Protein AF-A0A962XCM0-F1 (afdb_monomer)

Secondary structure (DSSP, 8-state):
-HHHHHHHHHTSSS---HHHHHHHHHHHHHTT-HHHHHHHHHHS-TT----------S-----

Structure (mmCIF, N/CA/C/O backbone):
data_AF-A0A962XCM0-F1
#
_entry.id   AF-A0A962XCM0-F1
#
loop_
_atom_site.group_PDB
_atom_site.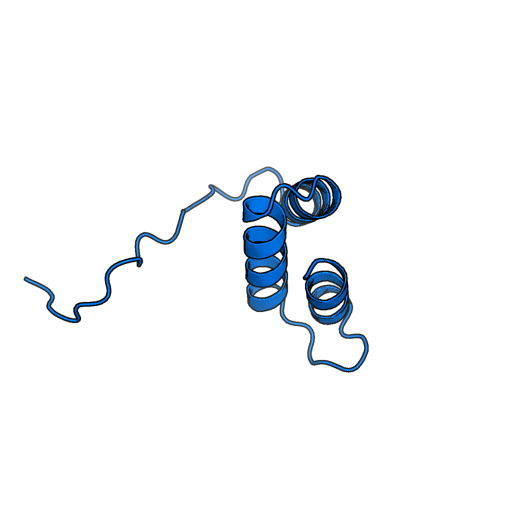id
_atom_site.type_symbol
_atom_site.label_atom_id
_atom_site.label_alt_id
_atom_site.label_comp_id
_atom_site.label_asym_id
_atom_site.label_entity_id
_atom_site.label_seq_id
_atom_site.pdbx_PDB_ins_code
_atom_site.Cartn_x
_atom_site.Cartn_y
_atom_site.Cartn_z
_atom_site.occupancy
_atom_site.B_iso_or_equiv
_atom_site.auth_seq_id
_atom_site.auth_comp_id
_atom_site.auth_asym_id
_atom_site.auth_atom_id
_atom_site.pdbx_PDB_model_num
ATOM 1 N N . LEU A 1 1 ? -1.665 -5.290 4.347 1.00 71.00 1 LEU A N 1
ATOM 2 C CA . LEU A 1 1 ? -1.473 -5.363 2.875 1.00 71.00 1 LEU A CA 1
ATOM 3 C C . LEU A 1 1 ? -0.454 -4.340 2.358 1.00 71.00 1 LEU A C 1
ATOM 5 O O . LEU A 1 1 ? 0.038 -4.511 1.254 1.00 71.00 1 LEU A O 1
ATOM 9 N N . TYR A 1 2 ? -0.058 -3.349 3.169 1.00 78.62 2 TYR A N 1
ATOM 10 C CA . TYR A 1 2 ? 1.024 -2.400 2.870 1.00 78.62 2 TYR A CA 1
ATOM 11 C C . TYR A 1 2 ? 2.329 -3.048 2.367 1.00 78.62 2 TYR A C 1
ATOM 13 O O . TYR A 1 2 ? 2.820 -2.681 1.306 1.00 78.62 2 TYR A O 1
ATOM 21 N N . VAL A 1 3 ? 2.857 -4.050 3.081 1.00 80.69 3 VAL A N 1
ATOM 22 C CA . VAL A 1 3 ? 4.112 -4.731 2.699 1.00 80.69 3 VAL A CA 1
ATOM 23 C C . VAL A 1 3 ? 3.998 -5.384 1.322 1.00 80.69 3 VAL A C 1
ATOM 25 O O . VAL A 1 3 ? 4.922 -5.292 0.522 1.00 80.69 3 VAL A O 1
ATOM 28 N N . LEU A 1 4 ? 2.835 -5.965 1.016 1.00 80.62 4 LEU A N 1
ATOM 29 C CA . LEU A 1 4 ? 2.573 -6.592 -0.275 1.00 80.62 4 LEU A CA 1
ATOM 30 C C . LEU A 1 4 ? 2.528 -5.548 -1.396 1.00 80.62 4 LEU A C 1
ATOM 32 O O . LEU A 1 4 ? 3.164 -5.729 -2.428 1.00 80.62 4 LEU A O 1
ATOM 36 N N . GLY A 1 5 ? 1.857 -4.415 -1.163 1.00 84.38 5 GLY A N 1
ATOM 37 C CA . GLY A 1 5 ? 1.875 -3.289 -2.097 1.00 84.38 5 GLY A CA 1
ATOM 38 C C . GLY A 1 5 ? 3.293 -2.780 -2.367 1.00 84.38 5 GLY A C 1
ATOM 39 O O . GLY A 1 5 ? 3.640 -2.502 -3.512 1.00 84.38 5 GLY A O 1
ATOM 40 N N . LYS A 1 6 ? 4.151 -2.755 -1.340 1.00 83.25 6 LYS A N 1
ATOM 41 C CA . LYS A 1 6 ? 5.561 -2.366 -1.477 1.00 83.25 6 LYS A CA 1
ATOM 42 C C . LYS A 1 6 ? 6.372 -3.389 -2.270 1.00 83.25 6 LYS A C 1
ATOM 44 O O . LYS A 1 6 ? 7.182 -2.997 -3.101 1.00 83.25 6 LYS A O 1
ATOM 49 N N . MET A 1 7 ? 6.120 -4.682 -2.067 1.00 84.44 7 MET A N 1
ATOM 50 C CA . MET A 1 7 ? 6.760 -5.752 -2.839 1.00 84.44 7 MET A CA 1
ATOM 51 C C . MET A 1 7 ? 6.397 -5.672 -4.323 1.00 84.44 7 MET A C 1
ATOM 53 O O . MET A 1 7 ? 7.295 -5.703 -5.156 1.00 84.44 7 MET A O 1
ATOM 57 N N . TYR A 1 8 ? 5.120 -5.464 -4.661 1.00 84.50 8 TYR A N 1
ATOM 58 C CA . TYR A 1 8 ? 4.686 -5.257 -6.050 1.00 84.50 8 TYR A CA 1
ATOM 59 C C . TYR A 1 8 ? 5.214 -3.949 -6.655 1.00 84.50 8 TYR A C 1
ATOM 61 O O . TYR A 1 8 ? 5.529 -3.902 -7.842 1.00 84.50 8 TYR A O 1
ATOM 69 N N . GLN A 1 9 ? 5.364 -2.895 -5.850 1.00 81.50 9 GLN A N 1
ATOM 70 C CA . GLN A 1 9 ? 5.957 -1.627 -6.279 1.00 81.50 9 GLN A CA 1
ATOM 71 C C . GLN A 1 9 ? 7.460 -1.752 -6.576 1.00 81.50 9 GLN A C 1
ATOM 73 O O . GLN A 1 9 ? 7.940 -1.171 -7.552 1.00 81.50 9 GLN A O 1
ATOM 78 N N . ASN A 1 10 ? 8.192 -2.501 -5.749 1.00 81.88 10 ASN A N 1
ATOM 79 C CA . ASN A 1 10 ? 9.639 -2.684 -5.866 1.00 81.88 10 ASN A CA 1
ATOM 80 C C . ASN A 1 10 ? 10.032 -3.850 -6.785 1.00 81.88 10 ASN A C 1
ATOM 82 O O . ASN A 1 10 ? 11.150 -3.875 -7.289 1.00 81.88 10 ASN A O 1
ATOM 86 N N . GLY A 1 11 ? 9.125 -4.797 -7.025 1.00 83.19 11 GLY A N 1
ATOM 87 C CA . GLY A 1 11 ? 9.430 -6.054 -7.706 1.00 83.19 11 GLY A CA 1
ATOM 88 C C . GLY A 1 11 ? 10.254 -7.023 -6.845 1.00 83.19 11 GLY A C 1
ATOM 89 O O . GLY A 1 11 ? 11.020 -7.826 -7.371 1.00 83.19 11 GLY A O 1
ATOM 90 N N . GLU A 1 12 ? 10.149 -6.932 -5.516 1.00 75.44 12 GLU A N 1
ATOM 91 C CA . GLU A 1 12 ? 10.898 -7.794 -4.592 1.00 75.44 12 GLU A CA 1
ATOM 92 C C . GLU A 1 12 ? 10.202 -9.154 -4.471 1.00 75.44 12 GLU A C 1
ATOM 94 O O . GLU A 1 12 ? 9.225 -9.309 -3.741 1.00 75.44 12 GLU A O 1
ATOM 99 N N . GLY A 1 13 ? 10.690 -10.137 -5.235 1.00 75.31 13 GLY A N 1
ATOM 100 C CA . GLY A 1 13 ? 10.157 -11.505 -5.250 1.00 75.31 13 GLY A CA 1
ATOM 101 C C . GLY A 1 13 ? 8.873 -11.691 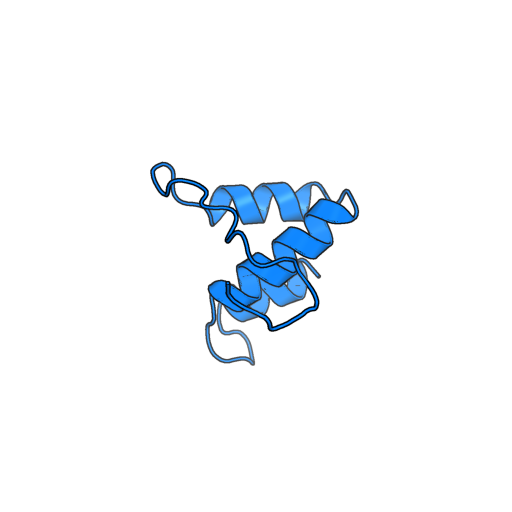-6.071 1.00 75.31 13 GLY A C 1
ATOM 102 O O . GLY A 1 13 ? 8.396 -12.815 -6.200 1.00 75.31 13 GLY A O 1
ATOM 103 N N . VAL A 1 14 ? 8.335 -10.618 -6.656 1.00 78.12 14 VAL A N 1
ATOM 104 C CA . VAL A 1 14 ? 7.173 -10.622 -7.560 1.00 78.12 14 VAL A CA 1
ATOM 105 C C . VAL A 1 14 ? 7.429 -9.711 -8.759 1.00 78.12 14 VAL A C 1
ATOM 107 O O . VAL A 1 14 ? 8.244 -8.794 -8.687 1.00 78.12 14 VAL A O 1
ATOM 110 N N . ALA A 1 15 ? 6.727 -9.940 -9.871 1.00 83.44 15 ALA A N 1
ATOM 111 C CA . ALA A 1 15 ? 6.780 -9.024 -11.007 1.00 83.44 15 ALA A CA 1
ATOM 112 C C . ALA A 1 15 ? 6.268 -7.636 -10.591 1.00 83.44 15 ALA A C 1
ATOM 114 O O . ALA A 1 15 ? 5.279 -7.517 -9.865 1.00 83.44 15 ALA A O 1
ATOM 115 N N . ARG A 1 16 ? 6.958 -6.585 -11.044 1.00 83.31 16 ARG A N 1
ATOM 116 C CA . ARG A 1 16 ? 6.636 -5.208 -10.670 1.00 83.31 16 ARG A CA 1
ATOM 117 C C . ARG A 1 16 ? 5.283 -4.812 -11.264 1.00 83.31 16 ARG A C 1
ATOM 119 O O . ARG A 1 16 ? 5.171 -4.652 -12.477 1.00 83.31 16 ARG A O 1
ATOM 126 N N . ASP A 1 17 ? 4.279 -4.637 -10.413 1.00 84.44 17 ASP A N 1
ATOM 127 C CA . ASP A 1 17 ? 2.904 -4.332 -10.811 1.00 84.44 17 ASP A CA 1
ATOM 128 C C . ASP A 1 17 ? 2.327 -3.215 -9.938 1.00 84.44 17 ASP A C 1
ATOM 130 O O . ASP A 1 17 ? 1.918 -3.394 -8.788 1.00 84.44 17 ASP A O 1
ATOM 134 N N . TYR A 1 18 ? 2.281 -2.025 -10.521 1.00 81.38 18 TYR A N 1
ATOM 135 C CA . TYR A 1 18 ? 1.747 -0.845 -9.862 1.00 81.38 18 TYR A CA 1
ATOM 136 C C . TYR A 1 18 ? 0.221 -0.916 -9.669 1.00 81.38 18 TYR A C 1
ATOM 138 O O . TYR A 1 18 ? -0.291 -0.409 -8.673 1.00 81.38 18 TYR A O 1
ATOM 146 N N . ALA A 1 19 ? -0.522 -1.574 -10.559 1.00 83.38 19 ALA A N 1
ATOM 147 C CA . ALA A 1 19 ? -1.972 -1.691 -10.418 1.00 83.38 19 ALA A CA 1
ATOM 148 C C . ALA A 1 19 ? -2.336 -2.596 -9.232 1.00 83.38 19 ALA A C 1
ATOM 150 O O . ALA A 1 19 ? -3.208 -2.258 -8.424 1.00 83.38 19 ALA A O 1
ATOM 151 N N . GLN A 1 20 ? -1.617 -3.710 -9.067 1.00 83.50 20 GLN A N 1
ATOM 152 C CA . GLN A 1 20 ? -1.767 -4.543 -7.875 1.00 83.50 20 GLN A CA 1
ATOM 153 C C . GLN A 1 20 ? -1.311 -3.825 -6.605 1.00 83.50 20 GLN A C 1
ATOM 155 O O . GLN A 1 20 ? -2.023 -3.874 -5.599 1.00 83.50 20 GLN A O 1
ATOM 160 N N . ALA A 1 21 ? -0.174 -3.122 -6.646 1.00 86.88 21 ALA A N 1
ATOM 161 C CA . ALA A 1 21 ? 0.308 -2.351 -5.505 1.00 86.88 21 ALA A CA 1
ATOM 162 C C . ALA A 1 21 ? -0.741 -1.342 -5.011 1.00 86.88 21 ALA A C 1
ATOM 164 O O . ALA A 1 21 ? -1.042 -1.304 -3.815 1.00 86.88 21 ALA A O 1
ATOM 165 N N . GLU A 1 22 ? -1.363 -0.591 -5.927 1.00 86.56 22 GLU A N 1
ATOM 166 C CA . GLU A 1 22 ? -2.434 0.350 -5.594 1.00 86.56 22 GLU A CA 1
ATOM 167 C C . GLU A 1 22 ? -3.631 -0.357 -4.945 1.00 86.56 22 GLU A C 1
ATOM 169 O O . GLU A 1 22 ? -4.149 0.120 -3.938 1.00 86.56 22 GLU A O 1
ATOM 174 N N . ASN A 1 23 ? -4.051 -1.518 -5.455 1.00 85.44 23 ASN A N 1
ATOM 175 C CA . ASN A 1 23 ? -5.177 -2.268 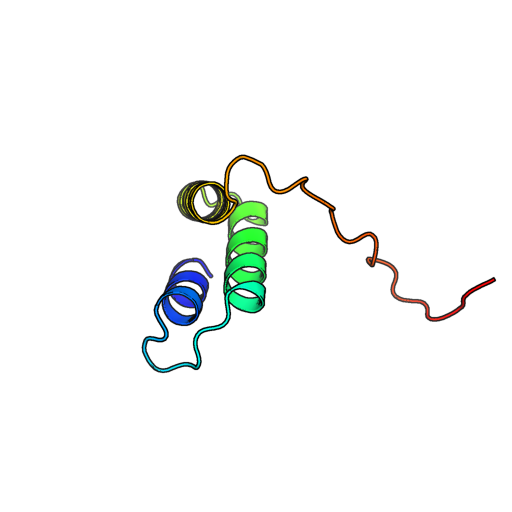-4.893 1.00 85.44 23 ASN A CA 1
ATOM 176 C C . ASN A 1 23 ? -4.895 -2.724 -3.448 1.00 85.44 23 ASN A C 1
ATOM 178 O O . ASN A 1 23 ? -5.732 -2.561 -2.555 1.00 85.44 23 ASN A O 1
ATOM 182 N N . PHE A 1 24 ? -3.686 -3.222 -3.176 1.00 86.81 24 PHE A N 1
ATOM 183 C CA . PHE A 1 24 ? -3.276 -3.591 -1.819 1.00 86.81 24 PHE A CA 1
ATOM 184 C C . PHE A 1 24 ? -3.194 -2.385 -0.881 1.00 86.81 24 PHE A C 1
ATOM 186 O O . PHE A 1 24 ? -3.630 -2.481 0.273 1.00 86.81 24 PHE A O 1
ATOM 193 N N . TYR A 1 25 ? -2.704 -1.243 -1.368 1.00 86.81 25 TYR A N 1
ATOM 194 C CA . TYR A 1 25 ? -2.692 -0.002 -0.599 1.00 86.81 25 TYR A CA 1
ATOM 195 C C . TYR A 1 25 ? -4.099 0.543 -0.351 1.00 86.81 25 TYR A C 1
ATOM 197 O O . TYR A 1 25 ? -4.386 0.909 0.785 1.00 86.81 25 TYR A O 1
ATOM 205 N N . ARG A 1 26 ? -5.012 0.513 -1.332 1.00 84.62 26 ARG A N 1
ATOM 206 C CA . ARG A 1 26 ? -6.422 0.903 -1.149 1.00 84.62 26 ARG A CA 1
ATOM 207 C C . ARG A 1 26 ? -7.111 0.048 -0.099 1.00 84.62 26 ARG A C 1
ATOM 209 O O . ARG A 1 26 ? -7.784 0.589 0.769 1.00 84.62 26 ARG A O 1
ATOM 216 N N . ARG A 1 27 ? -6.919 -1.273 -0.134 1.00 85.06 27 ARG A N 1
ATOM 217 C CA . ARG A 1 27 ? -7.494 -2.180 0.872 1.00 85.06 27 ARG A CA 1
ATOM 218 C C . ARG A 1 27 ? -6.942 -1.902 2.268 1.00 85.06 27 ARG A C 1
ATOM 220 O O . ARG A 1 27 ? -7.708 -1.862 3.222 1.00 85.06 27 ARG A O 1
ATOM 227 N N . SER A 1 28 ? -5.635 -1.667 2.406 1.00 85.69 28 SER A N 1
ATOM 228 C CA . SER A 1 28 ? -5.068 -1.280 3.705 1.00 85.69 28 SER A CA 1
ATOM 229 C C . SER A 1 28 ? -5.514 0.123 4.147 1.00 85.69 28 SER A C 1
ATOM 231 O O . SER A 1 28 ? -5.779 0.319 5.325 1.00 85.69 28 SER A O 1
ATOM 233 N N . ALA A 1 29 ? -5.674 1.077 3.232 1.00 85.19 29 ALA A N 1
ATOM 234 C CA . ALA A 1 29 ? -6.221 2.396 3.538 1.00 85.19 29 ALA A CA 1
ATOM 235 C C . ALA A 1 29 ? -7.690 2.321 3.994 1.00 85.19 29 ALA A C 1
ATOM 237 O O . ALA A 1 29 ? -8.071 3.024 4.925 1.00 85.19 29 ALA A O 1
ATOM 238 N N . ALA A 1 30 ? -8.491 1.435 3.392 1.00 84.44 30 ALA A N 1
ATOM 239 C CA . ALA A 1 30 ? -9.882 1.187 3.778 1.00 84.44 30 ALA A CA 1
ATOM 240 C C . ALA A 1 30 ? -10.017 0.577 5.184 1.00 84.44 30 ALA A C 1
ATOM 242 O O . ALA A 1 30 ? -11.023 0.786 5.851 1.00 84.44 30 ALA A O 1
ATOM 243 N N . LEU A 1 31 ? -8.989 -0.134 5.653 1.00 83.88 31 LEU A N 1
ATOM 244 C CA . LEU A 1 31 ? -8.900 -0.659 7.020 1.00 83.88 31 LEU A CA 1
ATOM 245 C C . LEU A 1 31 ? -8.383 0.378 8.036 1.00 83.88 31 LEU A C 1
ATOM 247 O O . LEU A 1 31 ? -8.185 0.041 9.198 1.00 83.88 31 LEU A O 1
ATOM 251 N N . GLY A 1 32 ? -8.142 1.623 7.612 1.00 86.31 32 GLY A N 1
ATOM 252 C CA . GLY A 1 32 ? -7.682 2.698 8.490 1.00 86.31 32 GLY A CA 1
ATOM 253 C C . GLY A 1 32 ? -6.172 2.727 8.727 1.00 86.31 32 GLY A C 1
ATOM 254 O O . GLY A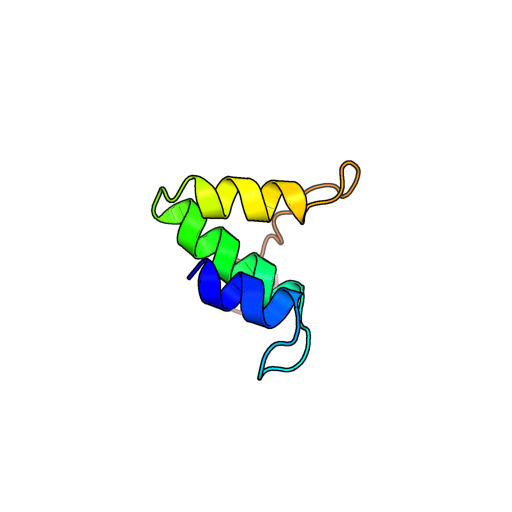 1 32 ? -5.732 3.394 9.657 1.00 86.31 32 GLY A O 1
ATOM 255 N N . TYR A 1 33 ? -5.359 2.042 7.909 1.00 84.75 33 TYR A N 1
ATOM 256 C CA . TYR A 1 33 ? -3.900 2.119 8.035 1.00 84.75 33 TYR A CA 1
ATOM 257 C C . TYR A 1 33 ? -3.360 3.425 7.420 1.00 84.75 33 TYR A C 1
ATOM 259 O O . TYR A 1 33 ? -3.369 3.568 6.188 1.00 84.75 33 TYR A O 1
ATOM 267 N N . PRO A 1 34 ? -2.817 4.354 8.229 1.00 84.25 34 PRO A N 1
ATOM 268 C CA . PRO A 1 34 ? -2.326 5.646 7.740 1.00 84.25 34 PRO A CA 1
ATOM 269 C C . PRO A 1 34 ? -1.078 5.508 6.854 1.00 84.25 34 PRO A C 1
ATOM 271 O O . PRO A 1 34 ? -0.871 6.285 5.919 1.00 84.25 34 PRO A O 1
ATOM 274 N N . GLU A 1 35 ? -0.264 4.477 7.085 1.00 83.50 35 GLU A N 1
ATOM 275 C CA . GLU A 1 35 ? 0.913 4.165 6.265 1.00 83.50 35 GLU A CA 1
ATOM 276 C C . GLU A 1 35 ? 0.522 3.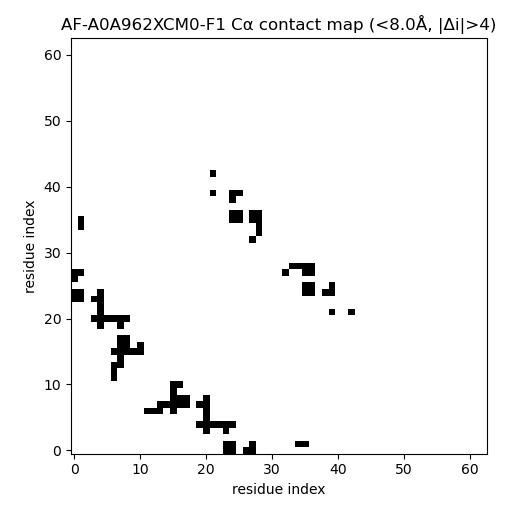792 4.829 1.00 83.50 35 GLU A C 1
ATOM 278 O O . GLU A 1 35 ? 1.192 4.180 3.872 1.00 83.50 35 GLU A O 1
ATOM 283 N N . ALA A 1 36 ? -0.59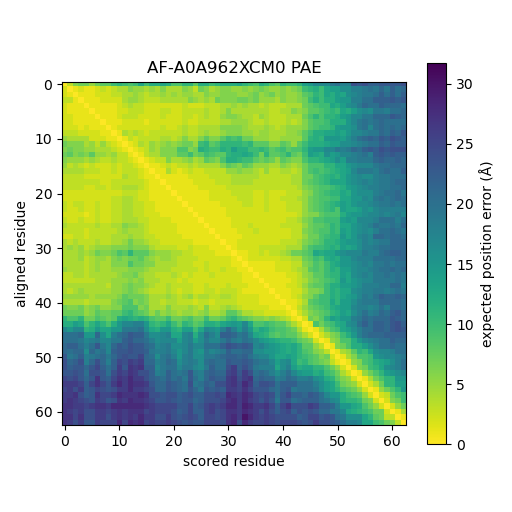9 3.086 4.660 1.00 83.81 36 ALA A N 1
ATOM 284 C CA . ALA A 1 36 ? -1.102 2.710 3.346 1.00 83.81 36 ALA A CA 1
ATOM 285 C C . ALA A 1 36 ? -1.743 3.888 2.612 1.00 83.81 36 ALA A C 1
ATOM 287 O O . ALA A 1 36 ? -1.536 4.019 1.409 1.00 83.81 36 ALA A O 1
ATOM 288 N N . GLN A 1 37 ? -2.448 4.777 3.321 1.00 81.31 37 GLN A N 1
ATOM 289 C CA . GLN A 1 37 ? -2.915 6.046 2.749 1.00 81.31 37 GLN A CA 1
ATOM 290 C C . GLN A 1 37 ? -1.741 6.906 2.273 1.00 81.31 37 GLN A C 1
ATOM 292 O O . GLN A 1 37 ? -1.773 7.440 1.168 1.00 81.31 37 GLN A O 1
ATOM 297 N N . SER A 1 38 ? -0.673 6.979 3.070 1.00 85.50 38 SER A N 1
ATOM 298 C CA . SER A 1 38 ? 0.533 7.735 2.727 1.00 85.50 38 SER A CA 1
ATOM 299 C C . SER A 1 38 ? 1.281 7.132 1.535 1.00 85.50 38 SER A C 1
ATOM 301 O O . SER A 1 38 ? 1.761 7.864 0.673 1.00 85.50 38 SER A O 1
ATOM 303 N N . ALA A 1 39 ? 1.373 5.802 1.449 1.00 82.38 39 ALA A N 1
ATOM 304 C CA . ALA A 1 39 ? 1.971 5.131 0.295 1.00 82.38 39 ALA A CA 1
ATOM 305 C C . ALA A 1 39 ? 1.119 5.257 -0.969 1.00 82.38 39 ALA A C 1
ATOM 307 O O . ALA A 1 39 ? 1.672 5.501 -2.039 1.00 82.38 39 ALA A O 1
ATOM 308 N N . LEU A 1 40 ? -0.208 5.172 -0.846 1.00 80.62 40 LEU A N 1
ATOM 309 C CA . LEU A 1 40 ? -1.129 5.435 -1.947 1.00 80.62 40 LEU A CA 1
ATOM 310 C C . LEU A 1 40 ? -0.985 6.878 -2.448 1.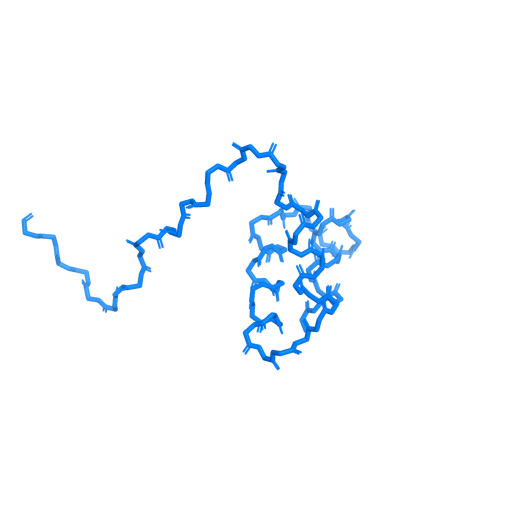00 80.62 40 LEU A C 1
ATOM 312 O O . LEU A 1 40 ? -0.894 7.098 -3.650 1.00 80.62 40 LEU A O 1
ATOM 316 N N . ALA A 1 41 ? -0.883 7.850 -1.540 1.00 83.25 41 ALA A N 1
ATOM 317 C CA . ALA A 1 41 ? -0.658 9.250 -1.884 1.00 83.25 41 ALA A CA 1
ATOM 318 C C . ALA A 1 41 ? 0.716 9.484 -2.537 1.00 83.25 41 ALA A C 1
ATOM 320 O O . ALA A 1 41 ? 0.808 10.223 -3.509 1.00 83.25 41 ALA A O 1
ATOM 321 N N . LYS A 1 42 ? 1.781 8.824 -2.059 1.00 79.56 42 LYS A N 1
ATOM 322 C CA . LYS A 1 42 ? 3.118 8.882 -2.685 1.00 79.56 42 LYS A CA 1
ATOM 323 C C . LYS A 1 42 ? 3.152 8.249 -4.074 1.00 79.56 42 LYS A C 1
ATOM 325 O O . LYS A 1 42 ? 3.925 8.678 -4.923 1.00 79.56 42 LYS A O 1
ATOM 330 N N . MET A 1 43 ? 2.361 7.202 -4.283 1.00 75.19 43 MET A N 1
ATOM 331 C CA . MET A 1 43 ? 2.263 6.499 -5.557 1.00 75.19 43 MET A CA 1
ATOM 332 C C . MET A 1 43 ? 1.368 7.236 -6.560 1.00 75.19 43 MET A C 1
ATOM 334 O O . MET A 1 43 ? 1.635 7.222 -7.763 1.00 75.19 43 MET A O 1
ATOM 338 N N . SER A 1 44 ? 0.314 7.886 -6.070 1.00 70.38 44 SER A N 1
ATOM 339 C CA . SER A 1 44 ? -0.598 8.686 -6.874 1.00 70.38 44 SER A CA 1
ATOM 340 C C . SER A 1 44 ? 0.062 10.022 -7.209 1.00 70.38 44 SER A C 1
ATOM 342 O O . SER A 1 44 ? 0.018 10.979 -6.445 1.00 70.38 44 SER A O 1
ATOM 344 N N . VAL A 1 45 ? 0.711 10.070 -8.369 1.00 59.88 45 VAL A N 1
ATOM 345 C CA . VAL A 1 45 ? 1.383 11.258 -8.911 1.00 59.88 45 VAL A CA 1
ATOM 346 C C . VAL A 1 45 ? 0.446 12.483 -8.867 1.00 59.88 45 VAL A C 1
ATOM 348 O O . VAL A 1 45 ? -0.698 12.364 -9.327 1.00 59.88 45 VAL A O 1
ATOM 351 N N . PRO A 1 46 ? 0.885 13.659 -8.368 1.00 49.72 46 PRO A N 1
ATOM 352 C CA . PRO A 1 46 ? 0.074 14.875 -8.390 1.00 49.72 46 PRO A CA 1
ATOM 353 C C . PRO A 1 46 ? -0.201 15.259 -9.847 1.00 49.72 46 PRO A C 1
ATOM 355 O O . PRO A 1 46 ? 0.695 15.682 -10.570 1.00 49.72 46 PRO A O 1
ATOM 358 N N . GLY A 1 47 ? -1.432 15.039 -10.302 1.00 57.00 47 GLY A N 1
ATOM 359 C CA . GLY A 1 47 ? -1.851 15.292 -11.683 1.00 57.00 47 GLY A CA 1
ATOM 360 C C . GLY A 1 47 ? -2.571 14.121 -12.345 1.00 57.00 47 GLY A C 1
ATOM 361 O O . GLY A 1 47 ? -3.227 14.318 -13.365 1.00 57.00 47 GLY A O 1
ATOM 362 N N . ARG A 1 48 ? -2.528 12.914 -11.762 1.00 53.94 48 ARG A N 1
ATOM 363 C CA . ARG A 1 48 ? -3.388 11.821 -12.223 1.00 53.94 48 ARG A CA 1
ATOM 364 C C . ARG A 1 48 ? -4.762 12.023 -11.604 1.00 53.94 48 ARG A C 1
ATOM 366 O O . ARG A 1 48 ? -4.959 11.769 -10.420 1.00 53.94 48 ARG A O 1
ATOM 373 N N . SER A 1 49 ? -5.684 12.550 -12.404 1.00 43.31 49 SER A N 1
ATOM 374 C CA . SER A 1 49 ? -7.111 12.552 -12.110 1.00 43.31 49 SER A CA 1
ATOM 375 C C . SER A 1 49 ? -7.476 11.190 -11.532 1.00 43.31 49 SER A C 1
ATOM 377 O O . SER A 1 49 ? -7.343 10.159 -12.193 1.00 43.31 49 SER A O 1
ATOM 379 N N . PHE A 1 50 ? -7.853 11.188 -10.256 1.00 49.31 50 PHE A N 1
ATOM 380 C CA . PHE A 1 50 ? -8.389 10.025 -9.576 1.00 49.31 50 PHE A CA 1
ATOM 381 C C . PHE A 1 50 ? -9.679 9.689 -10.323 1.00 49.31 50 PHE A C 1
ATOM 383 O O . PHE A 1 50 ? -10.723 10.272 -10.057 1.00 49.31 50 PHE A O 1
ATOM 390 N N . GLN A 1 51 ? -9.591 8.839 -11.343 1.00 49.34 51 GLN A N 1
ATOM 391 C CA . GLN A 1 51 ? -10.749 8.149 -11.870 1.00 49.34 51 GLN A CA 1
ATOM 392 C C . GLN A 1 51 ? -10.939 6.990 -10.896 1.00 49.34 51 GLN A C 1
ATOM 394 O O . GLN A 1 51 ? -10.181 6.020 -10.971 1.00 49.34 51 GLN A O 1
ATOM 399 N N . PRO A 1 52 ? -11.851 7.086 -9.906 1.00 50.88 52 PRO A N 1
ATOM 400 C CA . PRO A 1 52 ? -12.352 5.870 -9.306 1.00 50.88 52 PRO A CA 1
ATOM 401 C C . PRO A 1 52 ? -12.968 5.129 -10.482 1.00 50.88 52 PRO A C 1
ATOM 403 O O . PRO A 1 52 ? -13.989 5.568 -11.010 1.00 50.88 52 PRO A O 1
ATOM 406 N N . ASP A 1 53 ? -12.270 4.108 -10.974 1.00 52.91 53 ASP A N 1
ATOM 407 C CA . ASP A 1 53 ? -12.798 3.238 -12.006 1.00 52.91 53 ASP A CA 1
ATOM 408 C C . ASP A 1 53 ? -14.170 2.792 -11.503 1.00 52.91 53 ASP A C 1
ATOM 410 O O . ASP A 1 53 ? -14.299 2.105 -10.484 1.00 52.91 53 ASP A O 1
ATOM 414 N N . ARG A 1 54 ? -15.208 3.366 -12.118 1.00 51.22 54 ARG A N 1
ATOM 415 C CA . ARG A 1 54 ? -16.606 3.093 -11.825 1.00 51.22 54 ARG A CA 1
ATOM 416 C C . ARG A 1 54 ? -16.880 1.694 -12.352 1.00 51.22 54 ARG A C 1
ATOM 418 O O . ARG A 1 54 ? -17.562 1.554 -13.353 1.00 51.22 54 ARG A O 1
ATOM 425 N N . LEU A 1 55 ? -16.344 0.673 -11.698 1.00 45.62 55 LEU A N 1
ATOM 426 C CA . LEU A 1 55 ? -16.694 -0.724 -11.919 1.00 45.62 55 LEU A CA 1
ATOM 427 C C . LEU A 1 55 ? -16.698 -1.459 -10.578 1.00 45.62 55 LEU A C 1
ATOM 429 O O . LEU A 1 55 ? -16.034 -2.468 -10.376 1.00 45.62 55 LEU A O 1
ATOM 433 N N . PHE A 1 56 ? -17.512 -0.957 -9.652 1.00 51.03 56 PHE A N 1
ATOM 434 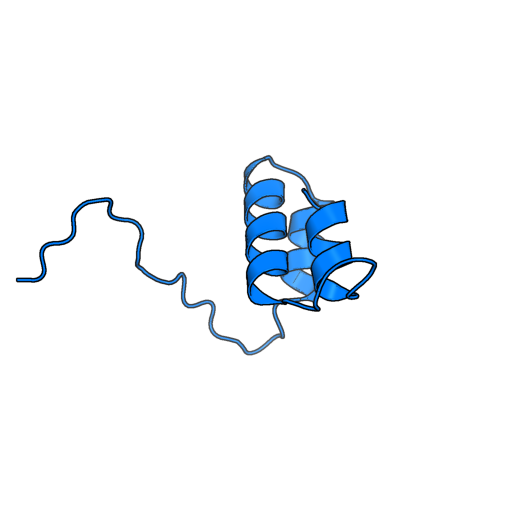C CA . PHE A 1 56 ? -18.196 -1.849 -8.726 1.00 51.03 56 PHE A CA 1
ATOM 435 C C . PHE A 1 56 ? -19.661 -1.942 -9.152 1.00 51.03 56 PHE A C 1
ATOM 437 O O . PHE A 1 56 ? -20.478 -1.106 -8.781 1.00 51.03 56 PHE A O 1
ATOM 444 N N . ASN A 1 57 ? -19.977 -2.964 -9.949 1.00 42.25 57 ASN A N 1
ATOM 445 C CA . ASN A 1 57 ? -21.214 -3.717 -9.777 1.00 42.25 57 ASN A CA 1
ATOM 446 C C . ASN A 1 57 ? -21.006 -5.176 -10.221 1.00 42.25 57 ASN A C 1
ATOM 448 O O . ASN A 1 57 ? -20.366 -5.443 -11.235 1.00 42.25 57 ASN A O 1
ATOM 452 N N . GLN A 1 58 ? -21.554 -6.099 -9.434 1.00 49.50 58 GLN A N 1
ATOM 453 C CA . GLN A 1 58 ? -21.499 -7.553 -9.567 1.00 49.50 58 GLN A CA 1
ATOM 454 C C . GLN A 1 58 ? -22.414 -8.124 -10.666 1.00 49.50 58 GLN A C 1
ATOM 456 O O . GLN A 1 58 ? -22.634 -9.329 -10.694 1.00 49.50 58 GLN A O 1
ATOM 461 N N . GLU A 1 59 ? -22.951 -7.325 -11.585 1.00 47.19 59 GLU A N 1
ATOM 462 C CA . GLU A 1 59 ? -23.942 -7.818 -12.546 1.00 47.19 59 GLU A CA 1
ATOM 463 C C . GLU A 1 59 ? -23.610 -7.346 -13.959 1.00 47.19 59 GLU A C 1
ATOM 465 O O . GLU A 1 59 ? -23.831 -6.198 -14.341 1.00 47.19 59 GLU A O 1
ATOM 470 N N . GLY A 1 60 ? -23.032 -8.260 -14.741 1.00 47.25 60 GLY A N 1
ATOM 471 C CA . GLY A 1 60 ? -22.665 -8.051 -16.135 1.00 47.25 60 GLY A CA 1
ATOM 472 C C . GLY A 1 60 ? -23.872 -7.916 -17.059 1.00 47.25 60 GLY A C 1
ATOM 473 O O . GLY A 1 60 ? -24.130 -8.820 -17.850 1.00 47.25 60 GLY A O 1
ATOM 474 N N . LYS A 1 61 ? -24.591 -6.790 -17.008 1.00 44.12 61 LYS A N 1
ATOM 475 C CA . LYS A 1 61 ? -25.537 -6.399 -18.062 1.00 44.12 61 LYS A CA 1
ATOM 476 C C . LYS A 1 61 ? -25.445 -4.907 -18.369 1.00 44.12 61 LYS A C 1
ATOM 478 O O . LYS A 1 61 ? -25.686 -4.050 -17.527 1.00 44.12 61 LYS A O 1
ATOM 483 N N . LYS A 1 62 ? -25.058 -4.646 -19.616 1.00 44.62 62 LYS A N 1
ATOM 484 C CA . LYS A 1 62 ? -24.964 -3.342 -20.269 1.00 44.62 62 LYS A CA 1
ATOM 485 C C . LYS A 1 62 ? -26.316 -3.093 -20.950 1.00 44.62 62 LYS A C 1
ATOM 487 O O . LYS A 1 62 ? -26.754 -3.969 -21.696 1.00 44.62 62 LYS A O 1
ATOM 492 N N . TYR A 1 63 ? -26.975 -1.979 -20.635 1.00 51.38 63 TYR A N 1
ATOM 493 C CA . TYR A 1 63 ? -28.112 -1.481 -21.419 1.00 51.38 63 TYR A CA 1
ATOM 494 C C . TYR A 1 63 ? -27.626 -0.964 -22.773 1.00 51.38 63 TYR A C 1
ATOM 496 O O . TYR A 1 63 ? -26.489 -0.430 -22.813 1.00 51.38 63 TYR A O 1
#

Radius of gyration: 13.44 Å; Cα contacts (8 Å, |Δi|>4): 53; chains: 1; bounding box: 39×27×30 Å

Sequence (63 aa):
LYVLGKMYQNGEGVARDYAQAENFYRRSAALGYPEAQSALAKMSVPGRSFQPDRLFNQEGKKY

Solvent-accessible surface area (backbone atoms only — not comparable to full-atom values): 3779 Å² total; per-residue (Å²): 82,44,69,57,16,49,26,19,60,70,33,63,94,41,77,66,31,62,71,61,13,48,52,28,13,50,55,25,32,74,72,67,37,65,69,17,44,52,51,44,52,71,67,52,54,94,81,65,76,84,69,75,74,89,74,88,71,97,64,99,71,83,132

Nearest PDB structures (foldseek):
  4bwr-assembly1_A  TM=9.688E-01  e=5.164E-02  Escherichia coli CFT073
  6ur7-assembly1_B  TM=9.880E-01  e=3.406E-01  Oxalobacter formigenes
  8sxq-assembly2_B  TM=9.343E-01  e=3.862E-01  Legionella pneumophila
  6ur7-assembly1_A  TM=9.034E-01  e=4.664E-01  Oxalobacter formigenes
  8d9x-assembly1_G  TM=8.196E-01  e=8.213E-01  Homo sapiens

pLDDT: mean 72.46, std 15.62, range [42.25, 86.88]

Foldseek 3Di:
DQVVLVCLCVVPVHPNDNVVSLVVLVVCVVVVDVSSVVVNVVSPPVPPDPPPPPPPDPDPDDD

Mean predicted aligned error: 10.5 Å

=== Feature glossary ===
The record interleaves many kinds of information about one protein. Here is each kind framed as the question it answers.

Q: What known structures does this most resemble?
A: Structural nearest neighbors (via Foldseek easy-search vs the PDB). Reported per hit: target PDB id, E-value, and alignment TM-score. A TM-score above ~0.5 is the conventional threshold for 'same fold'.

Q: Where is each backbone atom in 3D?
A: The mmCIF table is the protein's shape written out atom by atom. For each backbone N, Cα, C, and carbonyl O, it records an (x, y, z) coordinate triple in Å plus the residue type, chain letter, and residue number.

Q: What are the backbone torsion angles?
A: The φ/ψ torsion pair specifies the backbone conformation at each residue. φ rotates about the N–Cα bond, ψ about the Cα–C bond. Steric clashes forbid most of the (φ, ψ) plane — the allowed regions (α-helix basin, β-sheet basin, left-handed helix) are the Ramachandran-allowed regions.

Q: Which residues are buried vs exposed?
A: Solvent-accessible surface area (SASA) is the area in Å² traced out by the centre of a 1.4 Å probe sphere (a water molecule) rolled over the protein's van der Waals surface (Shrake–Rupley / Lee–Richards construction). Buried residues have near-zero SASA; fully exposed residues can exceed 200 Å². The total SASA scales roughly with the number of surface residues.

Q: How confident is the AlphaFold model at each residue?
A: pLDDT is the predicted lDDT-Cα score: AlphaFold's confidence that the local environment of each residue (all inter-atomic distances within 15 Å) is correctly placed. It is a per-residue number between 0 and 100, with higher meaning more reliable.

Q: What does the local fold look like, residue by residue?
A: 3Di is Foldseek's structural alphabet. Each residue is assigned one of twenty discrete states based on how its Cα sits relative to its spatial (not sequential) neighbors. Aligning 3Di strings finds structural homologs roughly as well as full 3D superposition, but orders of magnitude faster.

Q: How big and how compact is the whole molecule?
A: Radius of gyration (Rg) is the root-mean-square distance of Cα atoms from their centroid — a single number for overall size and compactness. A globular domain of N residues has Rg ≈ 2.2·N^0.38 Å; an extended or disordered chain has a much larger Rg. The Cα contact count is the number of residue pairs whose Cα atoms are within 8 Å and are more than four positions apart in sequence — a standard proxy for tertiary packing density. The bounding box is the smallest axis-aligned box enclosing all Cα atoms.

Q: Which residues are in helices, strands, or loops?
A: DSSP 8-state secondary structure assigns each residue one of H (α-helix), 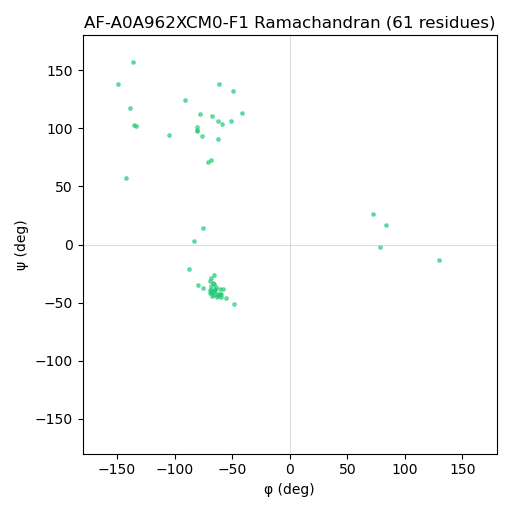G (3₁₀-helix), I (π-helix), E (extended β-strand), B (isolated β-bridge), T (hydrogen-bonded turn), S (bend), or '-' (coil). The assignment is computed from backbone hydrogen-bond geometry via the Kabsch–Sander algorithm.

Q: How mobile is each atom in the crystal?
A: Crystallographic B-factors measure how much each atom's electron density is smeared out, in Å². They rise in mobile loops and surface residues and fall in the buried interior. In AlphaFold models this column is repurposed to hold pLDDT instead.

Q: What if only a Cα trace is available?
A: P-SEA three-state annotation labels each residue as helix, strand, or coil based purely on the geometry of the Cα trace. It serves as a fallback when the full backbone (and thus DSSP) is unavailable.

Q: What family and function is it annotated with?
A: Database cross-references. InterPro integrates a dozen domain/family signature databases into unified entries with residue-range hits. GO terms attach function/process/location labels with evidence codes. CATH codes position the fold in a four-level structural taxonomy. Organism is the NCBI-taxonomy species name.

Q: Are the domains correctly placed relative to each other?
A: Predicted Aligned Error (PAE) is an AlphaFold confidence matrix: entry (i, j) is the expected error in the position of residue j, in ångströms, when the prediction is superimposed on the true structure at residue i. Low PAE within a block of residues means that block is internally rigid and well-predicted; high PAE between two blocks means their relative placement is uncertain even if each block individually is confident.

Q: What do the diagnostic plots show?
A: Three diagnostic plots accompany the record. The Cα contact map visualizes the tertiary structure as a 2D adjacency matrix (8 Å cutoff, sequence-local contacts suppressed). The Ramachandran plot shows the distribution of backbone (φ, ψ) torsions, with points in the α and β basins reflecting secondary structure content. The PAE plot shows AlphaFold's inter-residue confidence as a color matrix.

Q: What is the amino-acid chain?
A: Primary structure: the covalent order of the twenty standard amino acids along the backbone. Two proteins with the same sequence will (almost always) fold to the same structure; two with 30% identity often share a fold but not the details.

Q: What do the rendered images show?
A: The six renders are orthographic views along the three Cartesian axes in both directions. Representation (cartoon, sticks, or surface) and color scheme (sequence-rainbow or by-chain) vary across proteins so the training set covers all the common visualization conventions.